Protein AF-A0A7R6W856-F1 (afdb_monomer_lite)

Foldseek 3Di:
DVVVVVVVVVVVVQFLVQWDWDDDLFWTWTWGDDPDIDIAIAGLVFFDDKDWDADPVCVVQQWTWIWTAGPPGGIDIGGTDHNVVVVRVVSVVSSVVVVD

pLDDT: mean 82.87, std 8.13, range [59.66, 92.44]

Secondary structure (DSSP, 8-state):
-HHHHHHHHHHHHHHHHT-EEEE-SSEEEEEE-SSS-EEEEEEGGGEEEEEEE--HHHHHTTEEEEEEEEGGG-EEEEEEEESHHHHHHHHHHHHHHTT-

Radius of gyration: 15.0 Å; chains: 1; bounding box: 50×22×32 Å

Sequence (100 aa):
MFFIGAIFLLKAAIYTFTTELALTNKRIIAKFGLISRKTIELTHKNVESLSVNQDIPGRIFNFGSIRINGTGGSKAPIRKISAPLDFRMKANDIIESEQS

Structure (mmCIF, N/CA/C/O backbone):
data_AF-A0A7R6W856-F1
#
_entry.id   AF-A0A7R6W856-F1
#
loop_
_atom_site.group_PDB
_atom_site.id
_atom_site.type_symbol
_atom_site.label_atom_id
_atom_site.label_alt_id
_atom_site.label_comp_id
_atom_site.label_asym_id
_atom_site.label_entity_id
_atom_site.label_seq_id
_atom_site.pdbx_PDB_ins_code
_atom_site.Cartn_x
_atom_site.Cartn_y
_atom_site.Cartn_z
_atom_site.occupancy
_atom_site.B_iso_or_equiv
_atom_site.auth_seq_id
_atom_site.auth_comp_id
_atom_site.auth_asym_id
_atom_site.auth_atom_id
_atom_site.pdbx_PDB_model_num
ATOM 1 N N . MET A 1 1 ? 28.833 -3.831 -18.068 1.00 61.66 1 MET A N 1
ATOM 2 C CA . MET A 1 1 ? 27.498 -3.196 -18.191 1.00 61.66 1 MET A CA 1
ATOM 3 C C . MET A 1 1 ? 26.337 -4.121 -17.786 1.00 61.66 1 MET A C 1
ATOM 5 O O . MET A 1 1 ? 25.391 -3.629 -17.191 1.00 61.66 1 MET A O 1
ATOM 9 N N . PHE A 1 2 ? 26.421 -5.448 -17.984 1.00 70.12 2 PHE A N 1
ATOM 10 C CA . PHE A 1 2 ? 25.388 -6.412 -17.541 1.00 70.12 2 PHE A CA 1
ATOM 11 C C . PHE A 1 2 ? 25.282 -6.617 -16.013 1.00 70.12 2 PHE A C 1
ATOM 13 O O . PHE A 1 2 ? 24.183 -6.757 -15.484 1.00 70.12 2 PHE A O 1
ATOM 20 N N . PHE A 1 3 ? 26.400 -6.556 -15.280 1.00 76.06 3 PHE A N 1
ATOM 21 C CA . PHE A 1 3 ? 26.423 -6.750 -13.819 1.00 76.06 3 PHE A CA 1
ATOM 22 C C . PHE A 1 3 ? 25.621 -5.701 -13.033 1.00 76.06 3 PHE A C 1
ATOM 24 O O . PHE A 1 3 ? 24.981 -6.027 -12.038 1.00 76.06 3 PHE A O 1
ATOM 31 N N . ILE A 1 4 ? 25.607 -4.449 -13.498 1.00 79.25 4 ILE A N 1
ATOM 32 C CA . ILE A 1 4 ? 24.846 -3.370 -12.855 1.00 79.25 4 ILE A CA 1
ATOM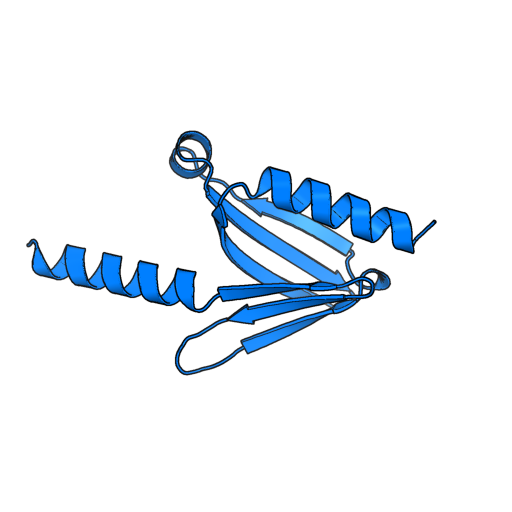 33 C C . ILE A 1 4 ? 23.344 -3.652 -12.981 1.00 79.25 4 ILE A C 1
ATOM 35 O O . ILE A 1 4 ? 22.622 -3.584 -11.988 1.00 79.25 4 ILE A O 1
ATOM 39 N N . GLY A 1 5 ? 22.887 -4.056 -14.173 1.00 79.50 5 GLY A N 1
ATOM 40 C CA . GLY A 1 5 ? 21.497 -4.460 -14.403 1.00 79.50 5 GLY A CA 1
ATOM 41 C C . GLY A 1 5 ? 21.070 -5.629 -13.512 1.00 79.50 5 GLY A C 1
ATOM 42 O O . GLY A 1 5 ? 20.003 -5.575 -12.903 1.00 79.50 5 GLY A O 1
ATOM 43 N N . ALA A 1 6 ? 21.934 -6.635 -13.348 1.00 83.31 6 ALA A N 1
ATOM 44 C CA . ALA A 1 6 ? 21.676 -7.771 -12.464 1.00 83.31 6 ALA A CA 1
ATOM 45 C C . ALA A 1 6 ? 21.514 -7.355 -10.988 1.00 83.31 6 ALA A C 1
ATOM 47 O O . ALA A 1 6 ? 20.604 -7.837 -10.317 1.00 83.31 6 ALA A O 1
ATOM 48 N N . ILE A 1 7 ? 22.323 -6.412 -10.489 1.00 81.62 7 ILE A N 1
ATOM 49 C CA . ILE A 1 7 ? 22.199 -5.888 -9.116 1.00 81.62 7 ILE A CA 1
ATOM 50 C C . ILE A 1 7 ? 20.869 -5.145 -8.923 1.00 81.62 7 ILE A C 1
ATOM 52 O O . ILE A 1 7 ? 20.215 -5.313 -7.891 1.00 81.62 7 ILE A O 1
ATOM 56 N N . PHE A 1 8 ? 20.437 -4.344 -9.903 1.00 80.19 8 PHE A N 1
ATOM 57 C CA . PHE A 1 8 ? 19.143 -3.656 -9.841 1.00 80.19 8 PHE A CA 1
ATOM 58 C C . PHE A 1 8 ? 17.963 -4.631 -9.870 1.00 80.19 8 PHE A C 1
ATOM 60 O O . PHE A 1 8 ? 17.022 -4.459 -9.092 1.00 80.19 8 PHE A O 1
ATOM 67 N N . LEU A 1 9 ? 18.027 -5.668 -10.711 1.00 79.12 9 LEU A N 1
ATOM 68 C CA . LEU A 1 9 ? 17.013 -6.723 -10.760 1.00 79.12 9 LEU A CA 1
ATOM 69 C C . LEU A 1 9 ? 16.958 -7.508 -9.450 1.00 79.12 9 LEU A C 1
ATOM 71 O O . LEU A 1 9 ? 15.872 -7.711 -8.914 1.00 79.12 9 LEU A O 1
ATOM 75 N N . LEU A 1 10 ? 18.111 -7.865 -8.883 1.00 79.62 10 LEU A N 1
ATOM 76 C CA . LEU A 1 10 ? 18.188 -8.563 -7.603 1.00 79.62 10 LEU A CA 1
ATOM 77 C C . LEU A 1 10 ? 17.609 -7.712 -6.465 1.00 79.62 10 LEU A C 1
ATOM 79 O O . LEU A 1 10 ? 16.794 -8.193 -5.681 1.00 79.62 10 LEU A O 1
ATOM 83 N N . LYS A 1 11 ? 17.953 -6.420 -6.406 1.00 75.88 11 LYS A N 1
ATOM 84 C CA . LYS A 1 11 ? 17.357 -5.481 -5.443 1.00 75.88 11 LYS A CA 1
ATOM 85 C C . LYS A 1 11 ? 15.846 -5.357 -5.616 1.00 75.88 11 LYS A C 1
ATOM 87 O O . LYS A 1 11 ? 15.126 -5.318 -4.621 1.00 75.88 11 LYS A O 1
ATOM 92 N N . ALA A 1 12 ? 15.363 -5.263 -6.854 1.00 72.12 12 ALA A N 1
ATOM 93 C CA . ALA A 1 12 ? 13.937 -5.173 -7.140 1.00 72.12 12 ALA A CA 1
ATOM 94 C C . ALA A 1 12 ? 13.202 -6.450 -6.717 1.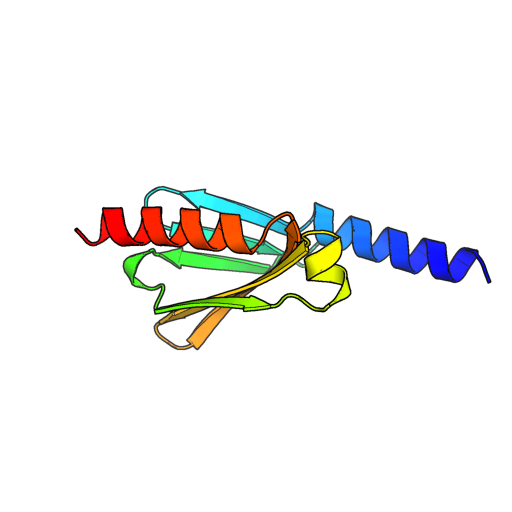00 72.12 12 ALA A C 1
ATOM 96 O O . ALA A 1 12 ? 12.182 -6.342 -6.041 1.00 72.12 12 ALA A O 1
ATOM 97 N N . ALA A 1 13 ? 13.759 -7.621 -7.032 1.00 73.81 13 ALA A N 1
ATOM 98 C CA . ALA A 1 13 ? 13.227 -8.911 -6.619 1.00 73.81 13 ALA A CA 1
ATOM 99 C C . ALA A 1 13 ? 13.144 -9.001 -5.092 1.00 73.81 13 ALA A C 1
ATOM 101 O O . ALA A 1 13 ? 12.067 -9.239 -4.558 1.00 73.81 13 ALA A O 1
ATOM 102 N N . ILE A 1 14 ? 14.234 -8.703 -4.378 1.00 71.69 14 ILE A N 1
ATOM 103 C CA . ILE A 1 14 ? 14.260 -8.697 -2.908 1.00 71.69 14 ILE A CA 1
ATOM 104 C C . ILE A 1 14 ? 13.172 -7.783 -2.334 1.00 71.69 14 ILE A C 1
ATOM 106 O O . ILE A 1 14 ? 12.480 -8.157 -1.390 1.00 71.69 14 ILE A O 1
ATOM 110 N N . TYR A 1 15 ? 12.993 -6.586 -2.891 1.00 68.56 15 TYR A N 1
ATOM 111 C CA . TYR A 1 15 ? 12.001 -5.636 -2.385 1.00 68.56 15 TYR A CA 1
ATOM 112 C C . TYR A 1 15 ? 10.561 -6.123 -2.602 1.00 68.56 15 TYR A C 1
ATOM 114 O O . TYR A 1 15 ? 9.709 -5.954 -1.731 1.00 68.56 15 TYR A O 1
ATOM 122 N N . THR A 1 16 ? 10.296 -6.753 -3.746 1.00 67.44 16 THR A N 1
ATOM 123 C CA . THR A 1 16 ? 8.988 -7.340 -4.055 1.00 67.44 16 THR A CA 1
ATOM 124 C C . THR A 1 16 ? 8.715 -8.573 -3.191 1.00 67.44 16 THR A C 1
ATOM 126 O O . THR A 1 16 ? 7.637 -8.668 -2.618 1.00 67.44 16 THR A O 1
ATOM 129 N N . PHE A 1 17 ? 9.696 -9.462 -3.000 1.00 65.19 17 PHE A N 1
ATOM 130 C CA . PHE A 1 17 ? 9.549 -10.659 -2.158 1.00 65.19 17 PHE A CA 1
ATOM 131 C C . PHE A 1 17 ? 9.411 -10.355 -0.661 1.00 65.19 17 PHE A C 1
ATOM 133 O O . PHE A 1 17 ? 8.849 -11.156 0.074 1.00 65.19 17 PHE A O 1
ATOM 140 N N . THR A 1 18 ? 9.913 -9.211 -0.196 1.00 67.06 18 THR A N 1
ATOM 141 C CA . THR A 1 18 ? 9.862 -8.828 1.230 1.00 67.06 18 THR A CA 1
ATOM 142 C C . THR A 1 18 ? 8.674 -7.948 1.588 1.00 67.06 18 THR A C 1
ATOM 144 O O . THR A 1 18 ? 8.547 -7.521 2.736 1.00 67.06 18 THR A O 1
ATOM 147 N N . THR A 1 19 ? 7.807 -7.657 0.617 1.00 69.56 19 THR A N 1
ATOM 148 C CA . THR A 1 19 ? 6.555 -6.945 0.863 1.00 69.56 19 THR A CA 1
ATOM 149 C C . THR A 1 19 ? 5.468 -7.973 1.163 1.00 69.56 19 THR A C 1
ATOM 151 O O . THR A 1 19 ? 4.886 -8.553 0.251 1.00 69.56 19 THR A O 1
ATOM 154 N N . GLU A 1 20 ? 5.198 -8.207 2.446 1.00 77.44 20 GLU A N 1
ATOM 155 C CA . GLU A 1 20 ? 4.056 -9.017 2.876 1.00 77.44 20 GLU A CA 1
ATOM 156 C C . GLU A 1 20 ? 2.860 -8.106 3.116 1.00 77.44 20 GLU A C 1
ATOM 158 O O . GLU A 1 20 ? 2.923 -7.160 3.907 1.00 77.44 20 GLU A O 1
ATOM 163 N N . LEU A 1 21 ? 1.747 -8.423 2.468 1.00 77.38 21 LEU A N 1
ATOM 164 C CA . LEU A 1 21 ? 0.492 -7.740 2.693 1.00 77.38 21 LEU A CA 1
ATOM 165 C C . LEU A 1 21 ? -0.581 -8.746 3.094 1.00 77.38 21 LEU A C 1
ATOM 167 O O . LEU A 1 21 ? -0.841 -9.708 2.376 1.00 77.38 21 LEU A O 1
ATOM 171 N N . ALA A 1 22 ? -1.206 -8.502 4.240 1.00 81.44 22 ALA A N 1
ATOM 172 C CA . ALA A 1 22 ? -2.300 -9.302 4.756 1.00 81.44 22 ALA A CA 1
ATOM 173 C C . ALA A 1 22 ? -3.551 -8.429 4.895 1.00 81.44 22 ALA A C 1
ATOM 175 O O . ALA A 1 22 ? -3.566 -7.455 5.652 1.00 81.44 22 ALA A O 1
ATOM 176 N N . LEU A 1 23 ? -4.604 -8.796 4.166 1.00 81.44 23 LEU A N 1
ATOM 177 C CA . LEU A 1 23 ? -5.962 -8.330 4.427 1.00 81.44 23 LEU A CA 1
ATOM 178 C C . LEU A 1 23 ? -6.619 -9.313 5.388 1.00 81.44 23 LEU A C 1
ATOM 180 O O . LEU A 1 23 ? -6.599 -10.520 5.162 1.00 81.44 23 LEU A O 1
ATOM 184 N N . THR A 1 24 ? -7.184 -8.792 6.465 1.00 85.31 24 THR A N 1
ATOM 185 C CA . THR A 1 24 ? -7.966 -9.565 7.433 1.00 85.31 24 THR A CA 1
ATOM 186 C C . THR A 1 24 ? -9.344 -8.934 7.559 1.00 85.31 24 THR A C 1
ATOM 188 O O . THR A 1 24 ? -9.545 -7.821 7.090 1.00 85.31 24 THR A O 1
ATOM 191 N N . ASN A 1 25 ? -10.269 -9.582 8.264 1.00 83.94 25 ASN A N 1
ATOM 192 C CA . ASN A 1 25 ? -11.638 -9.076 8.408 1.00 83.94 25 ASN A CA 1
ATOM 193 C C . ASN A 1 25 ? -11.715 -7.699 9.094 1.00 83.94 25 ASN A C 1
ATOM 195 O O . ASN A 1 25 ? -12.658 -6.965 8.871 1.00 83.94 25 ASN A O 1
ATOM 199 N N . LYS A 1 26 ? -10.722 -7.316 9.913 1.00 85.00 26 LYS A N 1
ATOM 200 C CA . LYS A 1 26 ? -10.786 -6.078 10.720 1.00 85.00 26 LYS A CA 1
ATOM 201 C C . LYS A 1 26 ? -9.707 -5.048 10.387 1.00 85.00 26 LYS A C 1
ATOM 203 O O . LYS A 1 26 ? -9.810 -3.887 10.791 1.00 85.00 26 LYS A O 1
ATOM 208 N N . ARG A 1 27 ? -8.623 -5.471 9.738 1.00 88.00 27 ARG A N 1
ATOM 209 C CA . ARG A 1 27 ? -7.428 -4.646 9.523 1.00 88.00 27 ARG A CA 1
ATOM 210 C C . ARG A 1 27 ? -6.629 -5.082 8.307 1.00 88.00 27 ARG A C 1
ATOM 212 O O . ARG A 1 27 ? -6.561 -6.265 7.970 1.00 88.00 27 ARG A O 1
ATOM 219 N N . ILE A 1 28 ? -5.934 -4.110 7.739 1.00 87.19 28 ILE A N 1
ATOM 220 C CA . ILE A 1 28 ? -4.928 -4.263 6.702 1.00 87.19 28 ILE A CA 1
ATOM 221 C C . ILE A 1 28 ? -3.556 -4.166 7.366 1.00 87.19 28 ILE A C 1
ATOM 223 O O . ILE A 1 28 ? -3.260 -3.196 8.069 1.00 87.19 28 ILE A O 1
ATOM 227 N N . ILE A 1 29 ? -2.715 -5.170 7.144 1.00 87.06 29 ILE A N 1
ATOM 228 C CA . ILE A 1 29 ? -1.348 -5.233 7.658 1.00 87.06 29 ILE A CA 1
ATOM 229 C C . ILE A 1 29 ? -0.403 -5.218 6.465 1.00 87.06 29 ILE A C 1
ATOM 231 O O . ILE A 1 29 ? -0.488 -6.074 5.585 1.00 87.06 29 ILE A O 1
ATOM 235 N N . ALA A 1 30 ? 0.519 -4.263 6.446 1.00 84.19 30 ALA A N 1
ATOM 236 C CA . ALA A 1 30 ? 1.556 -4.181 5.432 1.00 84.19 30 ALA A CA 1
ATOM 237 C C . ALA A 1 30 ? 2.935 -4.198 6.097 1.00 84.19 30 ALA A C 1
ATOM 239 O O . ALA A 1 30 ? 3.255 -3.330 6.914 1.00 84.19 30 ALA A O 1
ATOM 240 N N . LYS A 1 31 ? 3.747 -5.198 5.756 1.00 82.62 31 LYS A N 1
ATOM 241 C CA . LYS A 1 31 ? 5.125 -5.341 6.223 1.00 82.62 31 LYS A CA 1
ATOM 242 C C . LYS A 1 31 ? 6.082 -5.110 5.067 1.00 82.62 31 LYS A C 1
ATOM 244 O O . LYS A 1 31 ? 5.873 -5.600 3.960 1.00 82.62 31 LYS A O 1
ATOM 249 N N . PHE A 1 32 ? 7.154 -4.387 5.350 1.00 78.50 32 PHE A N 1
ATOM 250 C CA . PHE A 1 32 ? 8.151 -4.006 4.363 1.00 78.50 32 PHE A CA 1
ATOM 251 C C . PHE A 1 32 ? 9.559 -4.262 4.881 1.00 78.50 32 PHE A C 1
ATOM 253 O O . PHE A 1 32 ? 9.849 -3.974 6.042 1.00 78.50 32 PHE A O 1
ATOM 260 N N . GLY A 1 33 ? 10.446 -4.671 3.976 1.00 65.81 33 GLY A N 1
ATOM 261 C CA . GLY A 1 33 ? 11.892 -4.679 4.180 1.00 65.81 33 GLY A CA 1
ATOM 262 C C . GLY A 1 33 ? 12.475 -6.048 4.527 1.00 65.81 33 GLY A C 1
ATOM 263 O O . GLY A 1 33 ? 11.858 -6.864 5.203 1.00 65.81 33 GLY A O 1
ATOM 264 N N . LEU A 1 34 ? 13.699 -6.288 4.042 1.00 64.81 34 LEU A N 1
ATOM 265 C CA . LEU A 1 34 ? 14.433 -7.542 4.248 1.00 64.81 34 LEU A CA 1
ATOM 266 C C . LEU A 1 34 ? 15.131 -7.587 5.620 1.00 64.81 34 LEU A C 1
ATOM 268 O O . LEU A 1 34 ? 15.002 -8.561 6.353 1.00 64.81 34 LEU A O 1
ATOM 272 N N . ILE A 1 35 ? 15.878 -6.522 5.944 1.00 67.44 35 ILE A N 1
ATOM 273 C CA . ILE A 1 35 ? 16.728 -6.415 7.146 1.00 67.44 35 ILE A CA 1
ATOM 274 C C . ILE A 1 35 ? 16.052 -5.534 8.204 1.00 67.44 35 ILE A C 1
ATOM 276 O O . ILE A 1 35 ? 15.902 -5.937 9.351 1.00 67.44 35 ILE A O 1
ATOM 280 N N . SER A 1 36 ? 15.596 -4.340 7.810 1.00 59.66 36 SER A N 1
ATOM 281 C CA . SER A 1 36 ? 14.770 -3.473 8.652 1.00 59.66 36 SER A CA 1
ATOM 282 C C . SER A 1 36 ? 13.308 -3.709 8.301 1.00 59.66 36 SER A C 1
ATOM 284 O O . SER A 1 36 ? 12.880 -3.375 7.195 1.00 59.66 36 SER A O 1
ATOM 286 N N . ARG A 1 37 ? 12.568 -4.335 9.220 1.00 75.00 37 ARG A N 1
ATOM 287 C CA . ARG A 1 37 ? 11.148 -4.640 9.039 1.00 75.00 37 ARG A CA 1
ATOM 288 C C . ARG A 1 37 ? 10.315 -3.463 9.527 1.00 75.00 37 ARG A C 1
ATOM 290 O O . ARG A 1 37 ? 10.333 -3.141 10.712 1.00 75.00 37 ARG A O 1
ATOM 297 N N . LYS A 1 38 ? 9.574 -2.833 8.621 1.00 76.31 38 LYS A N 1
ATOM 298 C CA . LYS A 1 38 ? 8.559 -1.834 8.957 1.00 76.31 38 LYS A CA 1
ATOM 299 C C . LYS A 1 38 ? 7.184 -2.464 8.805 1.00 76.31 38 LYS A C 1
ATOM 301 O O . LYS A 1 38 ? 6.809 -2.825 7.694 1.00 76.31 38 LYS A O 1
ATOM 306 N N . THR A 1 39 ? 6.442 -2.561 9.900 1.00 82.75 39 THR A N 1
ATOM 307 C CA . THR A 1 39 ? 5.051 -3.027 9.906 1.00 82.75 39 THR A CA 1
ATOM 308 C C . THR A 1 39 ? 4.127 -1.836 10.085 1.00 82.75 39 THR A C 1
ATOM 310 O O . THR A 1 39 ? 4.379 -0.975 10.927 1.00 82.75 39 THR A O 1
ATOM 313 N N . ILE A 1 40 ? 3.076 -1.771 9.277 1.00 83.31 40 ILE A N 1
ATOM 314 C CA . ILE A 1 40 ? 2.041 -0.747 9.357 1.00 83.31 40 ILE A CA 1
ATOM 315 C C . ILE A 1 40 ? 0.703 -1.470 9.417 1.00 83.31 40 ILE A C 1
ATOM 317 O O . ILE A 1 40 ? 0.372 -2.238 8.514 1.00 83.31 40 ILE A O 1
ATOM 321 N N . GLU A 1 41 ? -0.036 -1.236 10.495 1.00 86.06 41 GLU A N 1
ATOM 322 C CA . GLU A 1 41 ? -1.362 -1.805 10.715 1.00 86.06 41 GLU A CA 1
ATOM 323 C C . GLU A 1 41 ? -2.408 -0.697 10.626 1.00 86.06 41 GLU A C 1
ATOM 325 O O . GLU A 1 41 ? -2.281 0.343 11.272 1.00 86.06 41 GLU A O 1
ATOM 330 N N . LEU A 1 42 ? -3.439 -0.917 9.814 1.00 87.81 42 LEU A N 1
ATOM 331 C CA . LEU A 1 42 ? -4.558 -0.001 9.632 1.00 87.81 42 LEU A CA 1
ATOM 332 C C . LEU A 1 42 ? -5.867 -0.774 9.786 1.00 87.81 42 LEU A C 1
ATOM 334 O O . LEU A 1 42 ? -6.181 -1.645 8.981 1.00 87.81 42 LEU A O 1
ATOM 338 N N . THR A 1 43 ? -6.644 -0.461 10.819 1.00 89.31 43 THR A N 1
ATOM 339 C CA . THR A 1 43 ? -8.019 -0.963 10.978 1.00 89.31 43 THR A CA 1
ATOM 340 C C . THR A 1 43 ? -8.903 -0.423 9.856 1.00 89.31 43 THR A C 1
ATOM 342 O O . THR A 1 43 ? -8.724 0.731 9.478 1.00 89.31 43 THR A O 1
ATOM 345 N N . HIS A 1 44 ? -9.897 -1.178 9.378 1.00 87.94 44 HIS A N 1
ATOM 346 C CA . HIS A 1 44 ? -10.809 -0.720 8.309 1.00 87.94 44 HIS A CA 1
ATOM 347 C C . HIS A 1 44 ? -11.489 0.619 8.628 1.00 87.94 44 HIS A C 1
ATOM 349 O O . HIS A 1 44 ? -11.579 1.487 7.770 1.00 87.94 44 HIS A O 1
ATOM 355 N N . LYS A 1 45 ? -11.856 0.839 9.897 1.00 88.06 45 LYS A N 1
ATOM 356 C CA . LYS A 1 45 ? -12.422 2.109 10.391 1.00 88.06 45 LYS A CA 1
ATOM 357 C C . LYS A 1 45 ? -11.476 3.305 10.282 1.00 88.06 45 LYS A C 1
ATOM 359 O O . LYS A 1 45 ? -11.922 4.441 10.229 1.00 88.06 45 LYS A O 1
ATOM 364 N N . ASN A 1 46 ? -10.173 3.043 10.294 1.00 89.12 46 ASN A N 1
ATOM 365 C CA . ASN A 1 46 ? -9.138 4.063 10.221 1.00 89.12 46 ASN A CA 1
ATOM 366 C C . ASN A 1 46 ? -8.628 4.257 8.797 1.00 89.12 46 ASN A C 1
ATOM 368 O O . ASN A 1 46 ? -7.689 5.020 8.619 1.00 89.12 46 ASN A O 1
ATOM 372 N N . VAL A 1 47 ? -9.172 3.565 7.795 1.00 89.50 47 VAL A N 1
ATOM 373 C CA . VAL A 1 47 ? -8.787 3.774 6.399 1.00 89.50 47 VAL A CA 1
ATOM 374 C C . VAL A 1 47 ? -9.607 4.931 5.835 1.00 89.50 47 VAL A C 1
ATOM 376 O O . VAL A 1 47 ? -10.821 4.832 5.725 1.00 89.50 47 VAL A O 1
ATOM 379 N N . GLU A 1 48 ? -8.939 6.024 5.465 1.00 88.81 48 GLU A N 1
ATOM 380 C CA . GLU A 1 48 ? -9.596 7.210 4.896 1.00 88.81 48 GLU A CA 1
ATOM 381 C C . GLU A 1 48 ? -9.643 7.153 3.369 1.00 88.81 48 GLU A C 1
ATOM 383 O O . GLU A 1 48 ? -10.623 7.546 2.744 1.00 88.81 48 GLU A O 1
ATOM 388 N N . SER A 1 49 ? -8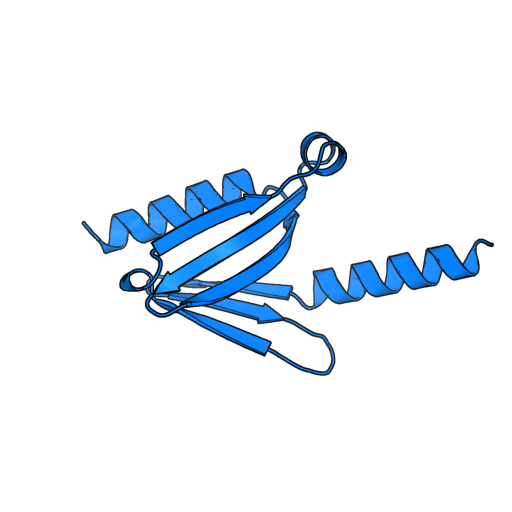.551 6.708 2.741 1.00 88.62 49 SER A N 1
ATOM 389 C CA . SER A 1 49 ? -8.474 6.632 1.282 1.00 88.62 49 SER A CA 1
ATOM 390 C C . SER A 1 49 ? -7.429 5.635 0.795 1.00 88.62 49 SER A C 1
ATOM 392 O O . SER A 1 49 ? -6.364 5.463 1.393 1.00 88.62 49 SER A O 1
ATOM 394 N N . LEU A 1 50 ? -7.716 5.011 -0.350 1.00 90.88 50 LEU A N 1
ATOM 395 C CA . LEU A 1 50 ? -6.767 4.202 -1.110 1.00 90.88 50 LEU A CA 1
ATOM 396 C C . LEU A 1 50 ? -6.472 4.879 -2.449 1.00 90.88 50 LEU A C 1
ATOM 398 O O . LEU A 1 50 ? -7.366 5.104 -3.265 1.00 90.88 50 LEU A O 1
ATOM 402 N N . SER A 1 51 ? -5.200 5.164 -2.709 1.00 91.06 51 SER A N 1
ATOM 403 C CA . SER A 1 51 ? -4.737 5.730 -3.978 1.00 91.06 51 SER A CA 1
ATOM 404 C C . SER A 1 51 ? -3.871 4.727 -4.733 1.00 91.06 51 SER A C 1
ATOM 406 O O . SER A 1 51 ? -2.931 4.170 -4.169 1.00 91.06 51 SER A O 1
ATOM 408 N N . VAL A 1 52 ? -4.152 4.532 -6.020 1.00 92.44 52 VAL A N 1
ATOM 409 C CA . VAL A 1 52 ? -3.347 3.698 -6.924 1.00 92.44 52 VAL A CA 1
ATOM 410 C C . VAL A 1 52 ? -2.462 4.605 -7.770 1.00 92.44 52 VAL A C 1
ATOM 412 O O . VAL A 1 52 ? -2.927 5.598 -8.324 1.00 92.44 52 VAL A O 1
ATOM 415 N N . ASN A 1 53 ? -1.185 4.257 -7.878 1.00 91.50 53 ASN A N 1
ATOM 416 C CA . ASN A 1 53 ? -0.221 4.920 -8.740 1.00 91.50 53 ASN A CA 1
ATOM 417 C C . ASN A 1 53 ? 0.343 3.898 -9.741 1.00 91.50 53 ASN A C 1
ATOM 419 O O . ASN A 1 53 ? 1.004 2.931 -9.352 1.00 91.50 53 ASN A O 1
ATOM 423 N N . GLN A 1 54 ? 0.027 4.103 -11.021 1.00 91.44 54 GLN A N 1
ATOM 424 C CA . GLN A 1 54 ? 0.512 3.311 -12.150 1.00 91.44 54 GLN A CA 1
ATOM 425 C C . GLN A 1 54 ? 1.055 4.237 -13.235 1.00 91.44 54 GLN A C 1
ATOM 427 O O . GLN A 1 54 ? 0.299 5.012 -13.832 1.00 91.44 54 GLN A O 1
ATOM 432 N N . ASP A 1 55 ? 2.344 4.094 -13.525 1.00 91.19 55 ASP A N 1
ATOM 433 C CA . ASP A 1 55 ? 2.984 4.729 -14.675 1.00 91.19 55 ASP A CA 1
ATOM 434 C C . ASP A 1 55 ? 2.542 4.057 -15.986 1.00 91.19 55 ASP A C 1
ATOM 436 O O . ASP A 1 55 ? 1.988 2.956 -15.976 1.00 91.19 55 ASP A O 1
ATOM 440 N N . ILE A 1 56 ? 2.826 4.686 -17.131 1.00 92.44 56 ILE A N 1
A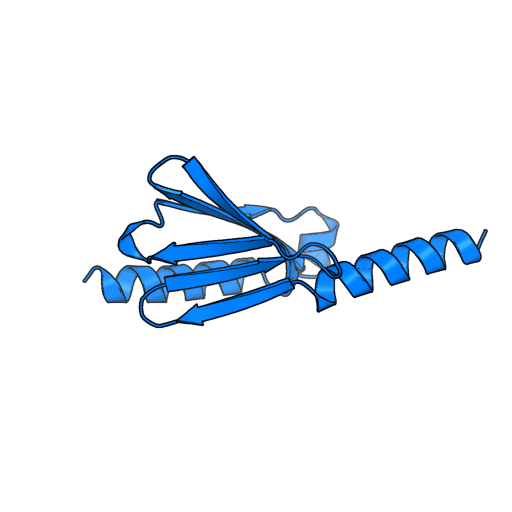TOM 441 C CA . ILE A 1 56 ? 2.526 4.149 -18.473 1.00 92.44 56 ILE A CA 1
ATOM 442 C C . ILE A 1 56 ? 2.952 2.672 -18.629 1.00 92.44 56 ILE A C 1
ATOM 444 O O . ILE A 1 56 ? 2.091 1.855 -18.965 1.00 92.44 56 ILE A O 1
ATOM 448 N N . PRO A 1 57 ? 4.208 2.271 -18.330 1.00 88.31 57 PRO A N 1
ATOM 449 C CA . PRO A 1 57 ? 4.588 0.858 -18.389 1.00 88.31 57 PRO A CA 1
ATOM 450 C C . PRO A 1 57 ? 3.832 0.000 -17.366 1.00 88.31 57 PRO A C 1
ATOM 452 O O . PRO A 1 57 ? 3.477 -1.135 -17.664 1.00 88.31 57 PRO A O 1
ATOM 455 N N . GLY A 1 58 ? 3.525 0.540 -16.185 1.00 88.00 58 GLY A N 1
ATOM 456 C CA . GLY A 1 58 ? 2.733 -0.156 -15.170 1.00 88.00 58 GLY A CA 1
ATOM 457 C C . GLY A 1 58 ? 1.312 -0.474 -15.633 1.00 88.00 58 GLY A C 1
ATOM 458 O O . GLY A 1 58 ? 0.778 -1.519 -15.280 1.00 88.00 58 GLY A O 1
ATOM 459 N N . ARG A 1 59 ? 0.708 0.367 -16.478 1.00 89.12 59 ARG A N 1
ATOM 460 C CA . ARG A 1 59 ? -0.600 0.076 -17.088 1.00 89.12 59 ARG A CA 1
ATOM 461 C C . ARG A 1 59 ? -0.512 -1.039 -18.125 1.00 89.12 59 ARG A C 1
ATOM 463 O O . ARG A 1 59 ? -1.374 -1.906 -18.139 1.00 89.12 59 ARG A O 1
ATOM 470 N N . ILE A 1 60 ? 0.540 -1.041 -18.947 1.00 91.38 60 ILE A N 1
ATOM 471 C CA . ILE A 1 60 ? 0.754 -2.066 -19.984 1.00 91.38 60 ILE A CA 1
ATOM 472 C C . ILE A 1 60 ? 1.010 -3.438 -19.346 1.00 91.38 60 ILE A C 1
ATOM 474 O O . ILE A 1 60 ? 0.414 -4.432 -19.743 1.00 91.38 60 ILE A O 1
ATOM 478 N N . PHE A 1 61 ? 1.869 -3.488 -18.329 1.00 88.12 61 PHE A N 1
ATOM 479 C CA . PHE A 1 61 ? 2.261 -4.724 -17.644 1.00 88.12 61 PHE A CA 1
ATOM 480 C C . PHE A 1 61 ? 1.431 -5.015 -16.379 1.00 88.12 61 PHE A C 1
ATOM 482 O O . PHE A 1 61 ? 1.799 -5.879 -15.586 1.00 88.12 61 PHE A O 1
ATOM 489 N N . ASN A 1 62 ? 0.338 -4.275 -16.164 1.00 89.56 62 ASN A N 1
ATOM 490 C CA . ASN A 1 62 ? -0.568 -4.373 -15.018 1.00 89.56 62 ASN A CA 1
ATOM 491 C C . ASN A 1 62 ? 0.128 -4.458 -13.639 1.00 89.56 62 ASN A C 1
ATOM 493 O O . ASN A 1 62 ? -0.199 -5.301 -12.802 1.00 89.56 62 ASN A O 1
ATOM 497 N N . PHE A 1 63 ? 1.091 -3.573 -13.381 1.00 89.56 63 PHE A N 1
ATOM 498 C CA . PHE A 1 63 ? 1.717 -3.404 -12.069 1.00 89.56 63 PHE A CA 1
ATOM 499 C C . PHE A 1 63 ? 1.651 -1.950 -11.605 1.00 89.56 63 PHE A C 1
ATOM 501 O O . PHE A 1 63 ? 1.503 -1.024 -12.404 1.00 89.56 63 PHE A O 1
ATOM 508 N N . GLY A 1 64 ? 1.773 -1.724 -10.302 1.00 90.25 64 GLY A N 1
ATOM 509 C CA . GLY A 1 64 ? 1.819 -0.377 -9.744 1.00 90.25 64 GLY A CA 1
ATOM 510 C C . GLY A 1 64 ? 2.088 -0.351 -8.255 1.00 90.25 64 GLY A C 1
ATOM 511 O O . GLY A 1 64 ? 2.568 -1.317 -7.668 1.00 90.25 64 GLY A O 1
ATOM 512 N N . SER A 1 65 ? 1.801 0.786 -7.638 1.00 90.50 65 SER A N 1
ATOM 513 C CA . SER A 1 65 ? 1.906 0.974 -6.194 1.00 90.50 65 SER A CA 1
ATOM 514 C C . SER A 1 65 ? 0.582 1.471 -5.634 1.00 90.50 65 SER A C 1
ATOM 516 O O . SER A 1 65 ? -0.139 2.216 -6.292 1.00 90.50 65 SER A O 1
ATOM 518 N N . ILE A 1 66 ? 0.278 1.091 -4.402 1.00 90.06 66 ILE A N 1
ATOM 519 C CA . ILE A 1 66 ? -0.900 1.536 -3.666 1.00 90.06 66 ILE A CA 1
ATOM 520 C C . ILE A 1 66 ? -0.448 2.310 -2.446 1.00 90.06 66 ILE A C 1
ATOM 522 O O . ILE A 1 66 ? 0.509 1.941 -1.768 1.00 90.06 66 ILE A O 1
ATOM 526 N 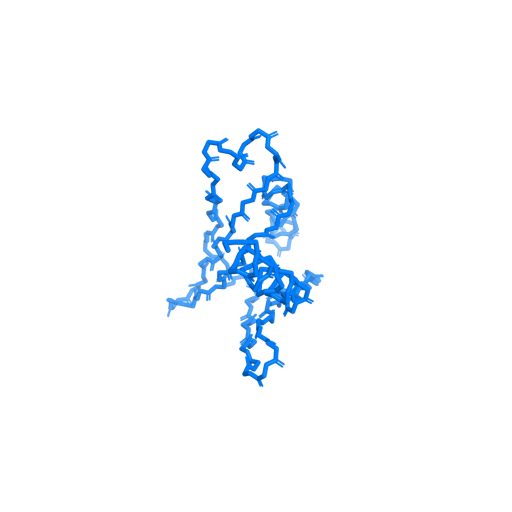N . ARG A 1 67 ? -1.138 3.400 -2.149 1.00 90.38 67 ARG A N 1
ATOM 527 C CA . ARG A 1 67 ? -0.970 4.143 -0.910 1.00 90.38 67 ARG A CA 1
ATOM 528 C C . ARG A 1 67 ? -2.289 4.112 -0.160 1.00 90.38 67 ARG A C 1
ATOM 530 O O . ARG A 1 67 ? -3.274 4.664 -0.639 1.00 90.38 67 ARG A O 1
ATOM 537 N N . ILE A 1 68 ? -2.278 3.469 0.999 1.00 90.31 68 ILE A N 1
ATOM 538 C CA . ILE A 1 68 ? -3.395 3.504 1.938 1.00 90.31 68 ILE A CA 1
ATOM 539 C C . ILE A 1 68 ? -3.110 4.638 2.916 1.00 90.31 68 ILE A C 1
ATOM 541 O O . ILE A 1 68 ? -2.072 4.626 3.589 1.00 90.31 68 ILE A O 1
ATOM 545 N N . ASN A 1 69 ? -3.990 5.631 2.951 1.00 90.38 69 ASN A N 1
ATOM 546 C CA . ASN A 1 69 ? -3.957 6.698 3.938 1.00 90.38 69 ASN A CA 1
ATOM 547 C C . ASN A 1 69 ? -4.928 6.330 5.055 1.00 90.38 69 ASN A C 1
ATOM 549 O O . ASN A 1 69 ? -6.093 6.018 4.797 1.00 90.38 69 ASN A O 1
ATOM 553 N N . GLY A 1 70 ? -4.417 6.336 6.277 1.00 88.88 70 GLY A N 1
ATOM 554 C CA . GLY A 1 70 ? -5.208 6.151 7.471 1.00 88.88 70 GLY A CA 1
ATOM 555 C C . GLY A 1 70 ? -5.338 7.428 8.287 1.00 88.88 70 GLY A C 1
ATOM 556 O O . GLY A 1 70 ? -4.575 8.382 8.106 1.00 88.88 70 GLY A O 1
ATOM 557 N N . THR A 1 71 ? -6.278 7.397 9.222 1.00 85.94 71 THR A N 1
ATOM 558 C CA . THR A 1 71 ? -6.568 8.494 10.140 1.00 85.94 71 THR A CA 1
ATOM 559 C C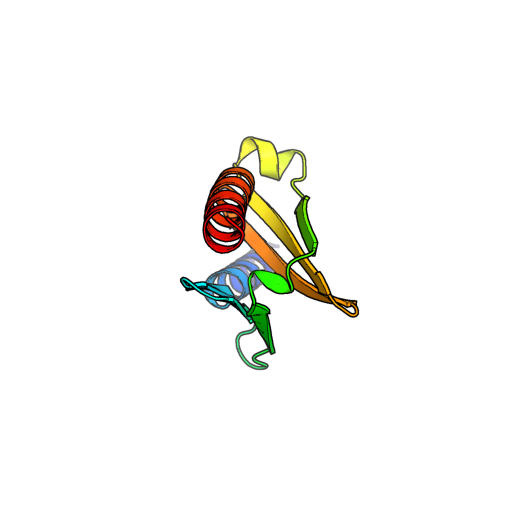 . THR A 1 71 ? -5.324 8.919 10.923 1.00 85.94 71 THR A C 1
ATOM 561 O O . THR A 1 71 ? -4.432 8.121 11.239 1.00 85.94 71 THR A O 1
ATOM 564 N N . GLY A 1 72 ? -5.216 10.224 11.184 1.00 82.31 72 GLY A N 1
ATOM 565 C CA . GLY A 1 72 ? -4.090 10.798 11.930 1.00 82.31 72 GLY A CA 1
ATOM 566 C C . GLY A 1 72 ? -2.749 10.790 11.183 1.00 82.31 72 GLY A C 1
ATOM 567 O O . GLY A 1 72 ? -1.698 10.890 11.810 1.00 82.31 72 GLY A O 1
ATOM 568 N N . GLY A 1 73 ? -2.755 10.663 9.850 1.00 80.00 73 GLY A N 1
ATOM 569 C CA . GLY A 1 73 ? -1.544 10.755 9.023 1.00 80.00 73 GLY A CA 1
ATOM 570 C C . GLY A 1 73 ? -0.770 9.443 8.859 1.00 80.00 73 GLY A C 1
ATOM 571 O O . GLY A 1 73 ? 0.318 9.444 8.271 1.00 80.00 73 GLY A O 1
ATOM 572 N N . SER A 1 74 ? -1.328 8.324 9.325 1.00 82.12 74 SER A N 1
ATOM 573 C CA . SER A 1 74 ? -0.775 6.987 9.097 1.00 82.12 74 SER A CA 1
ATOM 574 C C . SER A 1 74 ? -0.788 6.652 7.602 1.00 82.12 74 SER A C 1
ATOM 576 O O . SER A 1 74 ? -1.769 6.895 6.907 1.00 82.12 74 SER A O 1
ATOM 578 N N . LYS A 1 75 ? 0.304 6.099 7.064 1.00 83.69 75 LYS A N 1
ATOM 579 C CA . LYS A 1 75 ? 0.412 5.768 5.631 1.00 83.69 75 LYS A CA 1
ATOM 580 C C . LYS A 1 75 ? 1.003 4.384 5.454 1.00 83.69 75 LYS A C 1
ATOM 582 O O . LYS A 1 75 ? 2.124 4.161 5.902 1.00 83.69 75 LYS A O 1
ATOM 587 N N . ALA A 1 76 ? 0.317 3.505 4.729 1.00 82.94 76 ALA A N 1
ATOM 588 C CA . ALA A 1 76 ? 0.838 2.204 4.312 1.00 82.94 76 ALA A CA 1
ATOM 589 C C . ALA A 1 76 ? 1.104 2.197 2.793 1.00 82.94 76 ALA A C 1
ATOM 591 O O . ALA A 1 76 ? 0.203 1.906 2.002 1.00 82.94 76 ALA A O 1
ATOM 592 N N . PRO A 1 77 ? 2.318 2.583 2.347 1.00 84.06 77 PRO A N 1
ATOM 593 C CA . PRO A 1 77 ? 2.681 2.551 0.936 1.00 84.06 77 PRO A CA 1
ATOM 594 C C . PRO A 1 77 ? 3.110 1.142 0.516 1.00 84.06 77 PRO A C 1
ATOM 596 O O . PRO A 1 77 ? 4.191 0.687 0.874 1.00 84.06 77 PRO A O 1
ATOM 599 N N . ILE A 1 78 ? 2.307 0.488 -0.309 1.00 82.94 78 ILE A N 1
ATOM 600 C CA . ILE A 1 78 ? 2.579 -0.827 -0.883 1.00 82.94 78 ILE A CA 1
ATOM 601 C C . ILE A 1 78 ? 3.138 -0.622 -2.287 1.00 82.94 78 ILE A C 1
ATOM 603 O O . ILE A 1 78 ? 2.471 -0.077 -3.164 1.00 82.94 78 ILE A O 1
ATOM 607 N N . ARG A 1 79 ? 4.395 -1.001 -2.508 1.00 82.75 79 ARG A N 1
ATOM 608 C CA . ARG A 1 79 ? 5.095 -0.731 -3.771 1.00 82.75 79 ARG A CA 1
ATOM 609 C C . ARG A 1 79 ? 5.128 -1.974 -4.648 1.00 82.75 79 ARG A C 1
ATOM 611 O O . ARG A 1 79 ? 5.355 -3.062 -4.138 1.00 82.75 79 ARG A O 1
ATOM 618 N N . LYS A 1 80 ? 5.030 -1.772 -5.965 1.00 78.38 80 LYS A N 1
ATOM 619 C CA . LYS A 1 80 ? 5.288 -2.794 -6.996 1.00 78.38 80 LYS A CA 1
ATOM 620 C C . LYS A 1 80 ? 4.462 -4.077 -6.824 1.00 78.38 80 LYS A C 1
ATOM 622 O O . LYS A 1 80 ? 5.018 -5.172 -6.790 1.00 78.38 80 LYS A O 1
ATOM 627 N N . ILE A 1 81 ? 3.146 -3.930 -6.744 1.00 82.56 81 ILE A N 1
ATOM 628 C CA . ILE A 1 81 ? 2.206 -5.053 -6.778 1.00 82.56 81 ILE A CA 1
ATOM 629 C C . ILE A 1 81 ? 1.666 -5.262 -8.190 1.00 82.56 81 ILE A C 1
ATOM 631 O O . ILE A 1 81 ? 1.558 -4.306 -8.966 1.00 82.56 81 ILE A O 1
ATOM 635 N N . SER A 1 82 ? 1.308 -6.503 -8.503 1.00 84.00 82 SER A N 1
ATOM 636 C CA . SER A 1 82 ? 0.499 -6.828 -9.674 1.00 84.00 82 SER A CA 1
ATOM 637 C C . SER A 1 82 ? -0.953 -6.405 -9.448 1.00 84.00 82 SER A C 1
ATOM 639 O O . SER A 1 82 ? -1.433 -6.388 -8.315 1.00 84.00 82 SER A O 1
ATOM 641 N N . ALA A 1 83 ? -1.639 -6.045 -10.531 1.00 88.06 83 ALA A N 1
ATOM 642 C CA . ALA A 1 83 ? -3.062 -5.717 -10.552 1.00 88.06 83 ALA A CA 1
ATOM 643 C C . ALA A 1 83 ? -3.519 -4.769 -9.415 1.00 88.06 83 ALA A C 1
ATOM 645 O O . ALA A 1 83 ? -4.413 -5.100 -8.631 1.00 88.06 83 ALA A O 1
ATOM 646 N N . PRO A 1 84 ? -2.924 -3.566 -9.284 1.00 90.12 84 PRO A N 1
ATOM 647 C CA . PRO A 1 84 ? -3.219 -2.674 -8.163 1.00 90.12 84 PRO A CA 1
ATOM 648 C C . PRO A 1 84 ? -4.657 -2.133 -8.165 1.00 90.12 84 PRO A C 1
ATOM 650 O O . PRO A 1 84 ? -5.192 -1.786 -7.113 1.00 90.12 84 PRO A O 1
ATOM 653 N N . LEU A 1 85 ? -5.301 -2.054 -9.330 1.00 91.12 85 LEU A N 1
ATOM 654 C CA . LEU A 1 85 ? -6.705 -1.655 -9.420 1.00 91.12 85 LEU A CA 1
ATOM 655 C C . LEU A 1 85 ? -7.627 -2.727 -8.827 1.00 91.12 85 LEU A C 1
ATOM 657 O O . LEU A 1 85 ? -8.479 -2.389 -8.008 1.00 91.12 85 LEU A O 1
ATOM 661 N N . ASP A 1 86 ? -7.391 -3.999 -9.151 1.00 91.12 86 ASP A N 1
ATOM 662 C CA . ASP A 1 86 ? -8.158 -5.129 -8.613 1.00 91.12 86 ASP A CA 1
ATOM 663 C C . ASP A 1 86 ? -7.999 -5.229 -7.098 1.00 91.12 86 ASP A C 1
ATOM 665 O O . ASP A 1 86 ? -8.970 -5.433 -6.368 1.00 91.12 86 ASP A O 1
ATOM 669 N N . PHE A 1 87 ? -6.773 -5.024 -6.607 1.00 88.25 87 PHE A N 1
ATOM 670 C CA . PHE A 1 87 ? -6.520 -4.941 -5.175 1.00 88.25 87 PHE A CA 1
ATOM 671 C C . PHE A 1 87 ? -7.346 -3.830 -4.522 1.00 88.25 87 PHE A C 1
ATOM 673 O O . PHE A 1 87 ? -7.987 -4.068 -3.501 1.00 88.25 87 PHE A O 1
ATOM 680 N N . ARG A 1 88 ? -7.345 -2.620 -5.105 1.00 90.12 88 ARG A N 1
ATOM 681 C CA . ARG A 1 88 ? -8.117 -1.486 -4.577 1.00 90.12 88 ARG A CA 1
ATOM 682 C C . ARG A 1 88 ? -9.604 -1.819 -4.516 1.00 90.12 88 ARG A C 1
ATOM 684 O O . ARG A 1 88 ? -10.234 -1.518 -3.511 1.00 90.12 88 ARG A O 1
ATOM 691 N N . MET A 1 89 ? -10.150 -2.424 -5.569 1.00 90.62 89 MET A N 1
ATOM 692 C CA . MET A 1 89 ? -11.562 -2.804 -5.615 1.00 90.62 89 MET A CA 1
ATOM 693 C C . MET A 1 89 ? -11.915 -3.783 -4.494 1.00 90.62 89 MET A C 1
ATOM 695 O O . MET A 1 89 ? -12.828 -3.507 -3.725 1.00 90.62 89 MET A O 1
ATOM 699 N N . LYS A 1 90 ? -11.144 -4.865 -4.337 1.00 89.25 90 LYS A N 1
ATOM 700 C CA . LYS A 1 90 ? -11.366 -5.856 -3.271 1.00 89.25 90 LYS A CA 1
ATOM 701 C C . LYS A 1 90 ? -11.198 -5.271 -1.870 1.00 89.25 90 LYS A C 1
ATOM 703 O O . LYS A 1 90 ? -11.955 -5.602 -0.968 1.00 89.25 90 LYS A O 1
ATOM 708 N N . ALA A 1 91 ? -10.196 -4.416 -1.676 1.00 88.62 91 ALA A N 1
ATOM 709 C CA . ALA A 1 91 ? -9.972 -3.772 -0.388 1.00 88.62 91 ALA A CA 1
ATOM 710 C C . ALA A 1 91 ? -11.134 -2.841 -0.014 1.00 88.62 91 ALA A C 1
ATOM 712 O O . ALA A 1 91 ? -11.568 -2.863 1.132 1.00 88.62 91 ALA A O 1
ATOM 713 N N . ASN A 1 92 ? -11.651 -2.062 -0.969 1.00 90.50 92 ASN A N 1
ATOM 714 C CA . ASN A 1 92 ? -12.805 -1.194 -0.740 1.00 90.50 92 ASN A CA 1
ATOM 715 C C . ASN A 1 92 ? -14.069 -1.993 -0.409 1.00 90.50 92 ASN A C 1
ATOM 717 O O . ASN A 1 92 ? -14.745 -1.639 0.544 1.00 90.50 92 ASN A O 1
ATOM 721 N N . ASP A 1 93 ? -14.334 -3.080 -1.136 1.00 90.56 93 ASP A N 1
ATOM 722 C CA . ASP A 1 93 ? -15.478 -3.972 -0.894 1.00 90.56 93 ASP A CA 1
ATOM 723 C C . ASP A 1 93 ? -15.473 -4.531 0.542 1.00 90.56 93 ASP A C 1
ATOM 725 O O . ASP A 1 93 ? -16.456 -4.438 1.275 1.00 90.56 93 ASP A O 1
ATOM 729 N N . ILE A 1 94 ? -14.308 -4.997 1.007 1.00 87.62 94 ILE A N 1
ATOM 730 C CA . ILE A 1 94 ? -14.134 -5.481 2.384 1.00 87.62 94 ILE A CA 1
ATOM 731 C C . ILE A 1 94 ? -14.339 -4.352 3.405 1.00 87.62 94 ILE A C 1
ATOM 733 O O . ILE A 1 94 ? -14.987 -4.562 4.430 1.00 87.62 94 ILE A O 1
ATOM 737 N N . ILE A 1 95 ? -13.801 -3.157 3.148 1.00 87.31 95 ILE A N 1
ATOM 738 C CA . ILE A 1 95 ? -13.952 -2.011 4.056 1.00 87.31 95 ILE A CA 1
ATOM 739 C C . ILE A 1 95 ? -15.419 -1.573 4.145 1.00 87.31 95 ILE A C 1
ATOM 741 O O . ILE A 1 95 ? -15.894 -1.297 5.243 1.00 87.31 95 ILE A O 1
ATOM 745 N N . GLU A 1 96 ? -16.129 -1.527 3.020 1.00 86.88 96 GLU A N 1
ATOM 746 C CA . GLU A 1 96 ? -17.532 -1.113 2.936 1.00 86.88 96 GLU A CA 1
ATOM 747 C C . GLU A 1 96 ? -18.467 -2.123 3.620 1.00 86.88 96 GLU A C 1
ATOM 749 O O . GLU A 1 96 ? -19.365 -1.729 4.368 1.00 86.88 96 GLU A O 1
ATOM 754 N N . SER A 1 97 ? -18.185 -3.423 3.476 1.00 85.69 97 SER A N 1
ATOM 755 C CA . SER A 1 97 ? -18.937 -4.493 4.149 1.00 85.69 97 SER A CA 1
ATOM 756 C C . SER A 1 97 ? -18.835 -4.469 5.681 1.00 85.69 97 SER A C 1
ATOM 758 O O . SER A 1 97 ? -19.759 -4.894 6.360 1.00 85.69 97 SER A O 1
ATOM 760 N N . GLU A 1 98 ? -17.736 -3.949 6.238 1.00 79.19 98 GLU A N 1
ATOM 761 C CA . GLU A 1 98 ? -17.526 -3.814 7.691 1.00 79.19 98 GLU A CA 1
ATOM 762 C C . GLU A 1 98 ? -18.070 -2.488 8.257 1.00 79.19 98 GLU A C 1
ATOM 764 O O . GLU A 1 98 ? -18.082 -2.287 9.476 1.00 79.19 98 GLU A O 1
ATOM 769 N N . GLN A 1 99 ? -18.458 -1.552 7.384 1.00 70.19 99 GLN A N 1
ATOM 770 C CA . GLN A 1 99 ? -19.066 -0.270 7.756 1.00 70.19 99 GLN A CA 1
ATOM 771 C C . GLN A 1 99 ? -20.599 -0.278 7.662 1.00 70.19 99 GLN A C 1
ATOM 773 O O . GLN A 1 99 ? -21.224 0.604 8.254 1.00 70.19 99 GLN A O 1
ATOM 778 N N . SER A 1 100 ? -21.170 -1.247 6.936 1.00 63.16 100 SER A N 1
ATOM 779 C CA . SER A 1 100 ? -22.616 -1.486 6.802 1.00 63.16 100 SER A CA 1
ATOM 780 C C . SER A 1 100 ? -23.169 -2.285 7.981 1.00 63.16 100 SER A C 1
ATOM 782 O O . SER A 1 100 ? -24.316 -1.998 8.388 1.00 63.16 100 SER A O 1
#